Protein AF-A0A4Q3CHG0-F1 (afdb_monomer_lite)

Sequence (110 aa):
VAPVTRDPAASAYEKVLAKAGASKVRDTVDARVVAGVRDRTGKQIDSQRHVGGWPALASLAAPRDSDGDGMPDAWEKAHGLNPKSAADGNMDRNKDGWTNLEEWLADLVK

Structure (mmCIF, N/CA/C/O backbone):
data_AF-A0A4Q3CHG0-F1
#
_entry.id   AF-A0A4Q3CHG0-F1
#
loop_
_atom_site.group_PDB
_atom_site.id
_atom_site.type_symbol
_atom_site.label_atom_id
_atom_site.label_alt_id
_atom_site.label_comp_id
_atom_site.label_asym_id
_atom_site.label_entity_id
_atom_site.label_seq_id
_atom_site.pdbx_PDB_ins_code
_atom_site.Cartn_x
_atom_site.Cartn_y
_atom_site.Cartn_z
_atom_site.occupancy
_atom_site.B_iso_or_equiv
_atom_site.auth_seq_id
_atom_site.auth_comp_id
_atom_site.auth_asym_id
_atom_site.auth_atom_id
_atom_site.pdbx_PDB_model_num
ATOM 1 N N . VAL A 1 1 ? 0.002 27.558 15.390 1.00 75.75 1 VAL A N 1
ATOM 2 C CA . VAL A 1 1 ? -0.596 26.205 15.290 1.00 75.75 1 VAL A CA 1
ATOM 3 C C . VAL A 1 1 ? -1.960 26.362 14.648 1.00 75.75 1 VAL A C 1
ATOM 5 O O . VAL A 1 1 ? -2.733 27.175 15.143 1.00 75.75 1 VAL A O 1
ATOM 8 N N . ALA A 1 2 ? -2.224 25.688 13.528 1.00 78.25 2 ALA A N 1
ATOM 9 C CA . ALA A 1 2 ? -3.552 25.728 12.917 1.00 78.25 2 ALA A CA 1
ATOM 10 C C . ALA A 1 2 ? -4.584 25.101 13.881 1.00 78.25 2 ALA A C 1
ATOM 12 O O . ALA A 1 2 ? -4.258 24.108 14.538 1.00 78.25 2 ALA A O 1
ATOM 13 N N . PRO A 1 3 ? -5.793 25.672 14.024 1.00 85.88 3 PRO A N 1
ATOM 14 C CA . PRO A 1 3 ? -6.810 25.123 14.914 1.00 85.88 3 PRO A CA 1
ATOM 15 C C . PRO A 1 3 ? -7.220 23.718 14.460 1.00 85.88 3 PRO A C 1
ATOM 17 O O . PRO A 1 3 ? -7.504 23.487 13.286 1.00 85.88 3 PRO A O 1
ATOM 20 N N . VAL A 1 4 ? -7.253 22.772 15.400 1.00 86.19 4 VAL A N 1
ATOM 21 C CA . VAL A 1 4 ? -7.695 21.396 15.138 1.00 86.19 4 VAL A CA 1
ATOM 22 C C . VAL A 1 4 ? -9.199 21.276 15.365 1.00 86.19 4 VAL A C 1
ATOM 24 O O . VAL A 1 4 ? -9.714 21.678 16.409 1.00 86.19 4 VAL A O 1
ATOM 27 N N . THR A 1 5 ? -9.907 20.703 14.392 1.00 89.06 5 THR A N 1
ATOM 28 C CA . THR A 1 5 ? -11.336 20.394 14.532 1.00 89.06 5 THR A CA 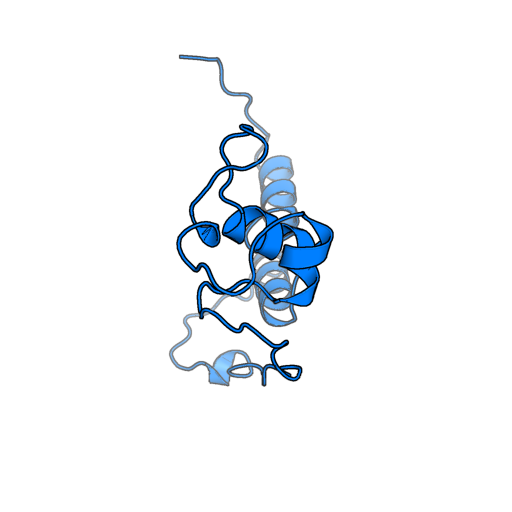1
ATOM 29 C C . THR A 1 5 ? -11.487 19.088 15.303 1.00 89.06 5 THR A C 1
ATOM 31 O O . THR A 1 5 ? -10.858 18.090 14.957 1.00 89.06 5 THR A O 1
ATOM 34 N N . ARG A 1 6 ? -12.298 19.095 16.364 1.00 91.25 6 ARG A N 1
ATOM 35 C CA . ARG A 1 6 ? -12.525 17.927 17.225 1.00 91.25 6 ARG A CA 1
ATOM 36 C C . ARG A 1 6 ? -13.866 17.290 16.897 1.00 91.25 6 ARG A C 1
ATOM 38 O O . ARG A 1 6 ? -14.867 17.991 16.784 1.00 91.25 6 ARG A O 1
ATOM 45 N N . ASP A 1 7 ? -13.881 15.967 16.823 1.00 94.75 7 ASP A N 1
ATOM 46 C CA . ASP A 1 7 ? -15.109 15.189 16.711 1.00 94.75 7 ASP A CA 1
ATOM 47 C C . ASP A 1 7 ? -15.596 14.722 18.092 1.00 94.75 7 ASP A C 1
ATOM 49 O O . ASP A 1 7 ? -14.774 14.343 18.933 1.00 94.75 7 ASP A O 1
ATOM 53 N N . PRO A 1 8 ? -16.919 14.682 18.341 1.00 96.81 8 PRO A N 1
ATOM 54 C CA . PRO A 1 8 ? -17.475 13.959 19.480 1.00 96.81 8 PRO A CA 1
ATOM 55 C C . PRO A 1 8 ? -17.072 12.482 19.446 1.00 96.81 8 PRO A C 1
ATOM 57 O O . PRO A 1 8 ? -16.986 11.894 18.368 1.00 96.81 8 PRO A O 1
ATOM 60 N N . ALA A 1 9 ? -16.910 11.856 20.615 1.00 95.38 9 ALA A N 1
ATOM 61 C CA . ALA A 1 9 ? -16.392 10.489 20.731 1.00 95.38 9 ALA A CA 1
ATOM 62 C C . ALA A 1 9 ? -17.132 9.465 19.847 1.00 95.38 9 ALA A C 1
ATOM 64 O O . ALA A 1 9 ? -16.488 8.663 19.178 1.00 95.38 9 ALA A O 1
ATOM 65 N N . ALA A 1 10 ? -18.466 9.526 19.783 1.00 95.31 10 ALA A N 1
ATOM 66 C CA . ALA A 1 10 ? -19.259 8.622 18.946 1.00 95.31 10 ALA A CA 1
ATOM 67 C C . ALA A 1 10 ? -18.993 8.814 17.438 1.00 95.31 10 ALA A C 1
ATOM 69 O O . ALA A 1 10 ? -18.846 7.843 16.702 1.00 95.31 10 ALA A O 1
ATOM 70 N N . SER A 1 11 ? -18.868 10.064 16.982 1.00 95.69 11 SER A N 1
ATOM 71 C CA . SER A 1 11 ? -18.533 10.382 15.585 1.00 95.69 11 SER A CA 1
ATOM 72 C C . SER A 1 11 ? -17.096 9.976 15.254 1.00 95.69 11 SER A C 1
ATOM 74 O O . SER A 1 11 ? -16.836 9.374 14.213 1.00 95.69 11 SER A O 1
ATOM 76 N N . ALA A 1 12 ? -16.161 10.248 16.169 1.00 95.38 12 ALA A N 1
ATOM 77 C CA . ALA A 1 12 ? -14.768 9.845 16.033 1.00 95.38 12 ALA A CA 1
ATOM 78 C C . ALA A 1 12 ? -14.638 8.318 15.921 1.00 95.38 12 ALA A C 1
ATOM 80 O O . ALA A 1 12 ? -13.908 7.832 15.062 1.00 95.38 12 ALA A O 1
ATOM 81 N N . TYR A 1 13 ? -15.387 7.568 16.733 1.00 95.50 13 TYR A N 1
ATOM 82 C CA . TYR A 1 13 ? -15.408 6.108 16.704 1.00 95.50 13 TYR A CA 1
ATOM 83 C C . TYR A 1 13 ? -15.805 5.566 15.326 1.00 95.50 13 TYR A C 1
ATOM 85 O O . TYR A 1 13 ? -15.053 4.794 14.733 1.00 95.50 13 TYR A O 1
ATOM 93 N N . GLU A 1 14 ? -16.919 6.033 14.759 1.00 96.19 14 GLU A N 1
ATOM 94 C CA . GLU A 1 14 ? -17.355 5.589 13.429 1.00 96.19 14 GLU A CA 1
ATOM 95 C C . GLU A 1 14 ? -16.384 6.004 12.321 1.00 96.19 14 GLU A C 1
ATOM 97 O O . GLU A 1 14 ? -16.082 5.215 11.425 1.00 96.19 14 GLU A O 1
ATOM 102 N N . LYS A 1 15 ? -15.826 7.218 12.397 1.00 94.81 15 LYS A N 1
ATOM 103 C CA . LYS A 1 15 ? -14.810 7.683 11.442 1.00 94.81 15 LYS A CA 1
ATOM 104 C C . LYS A 1 15 ? -13.561 6.808 11.475 1.00 94.81 15 LYS A C 1
ATOM 106 O O . LYS A 1 15 ? -13.047 6.454 10.415 1.00 94.81 15 LYS A O 1
ATOM 111 N N . VAL A 1 16 ? -13.093 6.440 12.667 1.00 94.56 16 VAL A N 1
ATOM 112 C CA . VAL A 1 16 ? -11.947 5.540 12.840 1.00 94.56 16 VAL A CA 1
ATOM 113 C C . VAL A 1 16 ? -12.277 4.166 12.269 1.00 94.56 16 VAL A C 1
ATOM 115 O O . VAL A 1 16 ? -11.522 3.660 11.445 1.00 94.56 16 VAL A O 1
ATOM 118 N N . LEU A 1 17 ? -13.429 3.587 12.605 1.00 94.38 17 LEU A N 1
ATOM 119 C CA . LEU A 1 17 ? -13.819 2.280 12.075 1.00 94.38 17 LEU A CA 1
ATOM 120 C C . LEU A 1 17 ? -14.002 2.264 10.560 1.00 94.38 17 LEU A C 1
ATOM 122 O O . LEU A 1 17 ? -13.749 1.234 9.938 1.00 94.38 17 LEU A O 1
ATOM 126 N N . ALA A 1 18 ? -14.403 3.377 9.952 1.00 93.50 18 ALA A N 1
ATOM 127 C CA . ALA A 1 18 ? -14.541 3.490 8.506 1.00 93.50 18 ALA A CA 1
ATOM 128 C C . ALA A 1 18 ? -13.198 3.684 7.786 1.00 93.50 18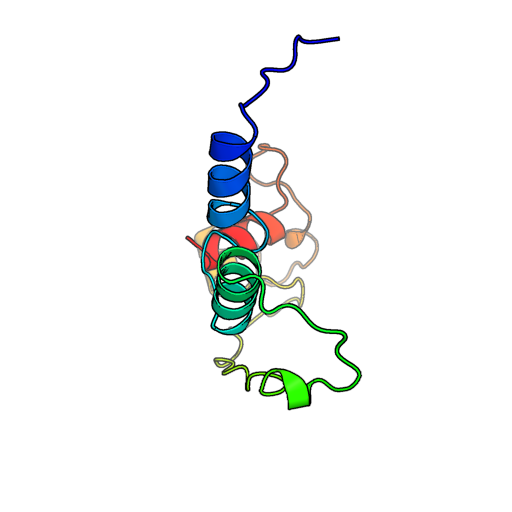 ALA A C 1
ATOM 130 O O . ALA A 1 18 ? -13.035 3.190 6.675 1.00 93.50 18 ALA A O 1
ATOM 131 N N . LYS A 1 19 ? -12.241 4.399 8.394 1.00 92.62 19 LYS A N 1
ATOM 132 C CA . LYS A 1 19 ? -11.055 4.908 7.679 1.00 92.62 19 LYS A CA 1
ATOM 133 C C . LYS A 1 19 ? -9.711 4.374 8.167 1.00 92.62 19 LYS A C 1
ATOM 135 O O . LYS A 1 19 ? -8.722 4.546 7.462 1.00 92.62 19 LYS A O 1
ATOM 140 N N . ALA A 1 20 ? -9.651 3.735 9.332 1.00 91.00 20 ALA A N 1
ATOM 141 C CA . ALA A 1 20 ? -8.409 3.170 9.847 1.00 91.00 20 ALA A CA 1
ATOM 142 C 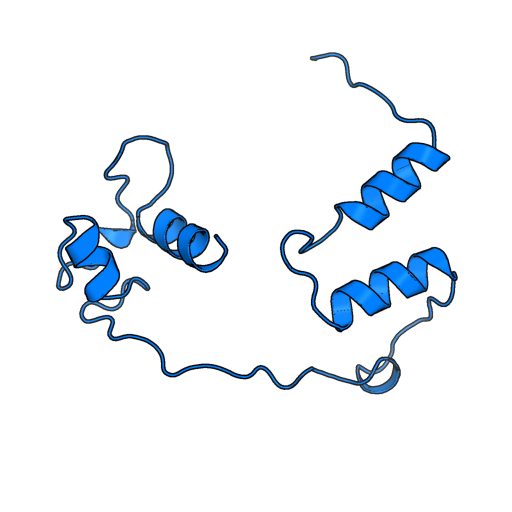C . ALA A 1 20 ? -7.894 2.025 8.961 1.00 91.00 20 ALA A C 1
ATOM 144 O O . ALA A 1 20 ? -8.685 1.260 8.396 1.00 91.00 20 ALA A O 1
ATOM 145 N N . GLY A 1 21 ? -6.564 1.909 8.901 1.00 85.62 21 GLY A N 1
ATOM 146 C CA . GLY A 1 21 ? -5.851 0.858 8.175 1.00 85.62 21 GLY A CA 1
ATOM 147 C C . GLY A 1 21 ? -5.975 0.972 6.655 1.00 85.62 21 GLY A C 1
ATOM 148 O O . GLY A 1 21 ? -6.174 2.063 6.116 1.00 85.62 21 GLY A O 1
ATOM 149 N N . ALA A 1 22 ? -5.876 -0.172 5.973 1.00 81.00 22 ALA A N 1
ATOM 150 C CA . ALA A 1 22 ? -6.072 -0.308 4.531 1.00 81.00 22 ALA A CA 1
ATOM 151 C C . ALA A 1 22 ? -7.564 -0.158 4.165 1.00 81.00 22 ALA A C 1
ATOM 153 O O . ALA A 1 22 ? -8.264 -1.104 3.824 1.00 81.00 22 ALA A O 1
ATOM 154 N N . SER A 1 23 ? -8.099 1.057 4.293 1.00 83.88 23 SER A N 1
ATOM 155 C CA . SER A 1 23 ? -9.537 1.321 4.147 1.00 83.88 23 SER A CA 1
ATOM 156 C C . SER A 1 23 ? -10.019 1.462 2.700 1.00 83.88 23 SER A C 1
ATOM 158 O O . SER A 1 23 ? -11.226 1.419 2.475 1.00 83.88 23 SER A O 1
ATOM 160 N N . LYS A 1 24 ? -9.111 1.592 1.721 1.00 84.06 24 LYS A N 1
ATOM 161 C CA . LYS A 1 24 ? -9.464 1.677 0.291 1.00 84.06 24 LYS A CA 1
ATOM 162 C C . LYS A 1 24 ? -10.018 0.350 -0.243 1.00 84.06 24 LYS A C 1
ATOM 164 O O . LYS A 1 24 ? -11.049 0.349 -0.904 1.00 84.06 24 LYS A O 1
ATOM 169 N N . VAL A 1 25 ? -9.365 -0.765 0.089 1.00 86.06 25 VAL A N 1
ATOM 170 C CA . VAL A 1 25 ? -9.821 -2.130 -0.205 1.00 86.06 25 VAL A CA 1
ATOM 171 C C . VAL A 1 25 ? -9.525 -2.979 1.024 1.00 86.06 25 VAL A C 1
ATOM 173 O O . VAL A 1 25 ? -8.367 -3.275 1.297 1.00 86.06 25 VAL A O 1
ATOM 176 N N . ARG A 1 26 ? -10.570 -3.328 1.781 1.00 88.00 26 ARG A N 1
ATOM 177 C CA . ARG A 1 26 ? -10.438 -4.141 2.995 1.00 88.00 26 ARG A CA 1
ATOM 178 C C . ARG A 1 26 ? -10.456 -5.614 2.656 1.00 88.00 26 ARG A C 1
ATOM 180 O O . ARG A 1 26 ? -11.380 -6.077 1.985 1.00 88.00 26 ARG A O 1
ATOM 187 N N . ASP A 1 27 ? -9.487 -6.348 3.178 1.00 87.56 27 ASP A N 1
ATOM 188 C CA . ASP A 1 27 ? -9.501 -7.798 3.098 1.00 87.56 27 ASP A CA 1
ATOM 189 C C . ASP A 1 27 ? -10.318 -8.426 4.247 1.00 87.56 27 ASP A C 1
ATOM 191 O O . ASP A 1 27 ? -10.937 -7.759 5.087 1.00 87.56 27 ASP A O 1
ATOM 195 N N . THR A 1 28 ? -10.347 -9.758 4.278 1.00 87.69 28 THR A N 1
ATOM 196 C CA . THR A 1 28 ? -11.052 -10.509 5.329 1.00 87.69 28 THR A CA 1
ATOM 197 C C . THR A 1 28 ? -10.488 -10.271 6.736 1.00 87.69 28 THR A C 1
ATOM 199 O O . THR A 1 28 ? -11.230 -10.363 7.718 1.00 87.69 28 THR A O 1
ATOM 202 N N . VAL A 1 29 ? -9.196 -9.958 6.857 1.00 89.50 29 VAL A N 1
ATOM 203 C CA . VAL A 1 29 ? -8.521 -9.672 8.124 1.00 89.50 29 VAL A CA 1
ATOM 204 C C . VAL A 1 29 ? -8.906 -8.278 8.611 1.00 89.50 29 VAL A C 1
ATOM 206 O O . VAL A 1 29 ? -9.316 -8.148 9.767 1.00 89.50 29 VAL A O 1
ATOM 209 N N . ASP A 1 30 ? -8.867 -7.268 7.742 1.00 90.25 30 ASP A N 1
ATOM 210 C CA . ASP A 1 30 ? -9.307 -5.902 8.045 1.00 90.25 30 ASP A CA 1
ATOM 211 C C . ASP A 1 30 ? -10.764 -5.884 8.516 1.00 90.25 30 ASP A C 1
ATOM 213 O O . ASP A 1 30 ? -11.091 -5.324 9.567 1.00 90.25 30 ASP A O 1
ATOM 217 N N . ALA A 1 31 ? -11.646 -6.550 7.763 1.00 90.31 31 ALA A N 1
ATOM 218 C CA . ALA A 1 31 ? -13.065 -6.647 8.087 1.00 90.31 31 ALA A CA 1
ATOM 219 C C . ALA A 1 31 ? -13.289 -7.299 9.458 1.00 90.31 31 ALA A C 1
ATOM 221 O O . ALA A 1 31 ? -14.069 -6.795 10.271 1.00 90.31 31 ALA A O 1
ATOM 222 N N . ARG A 1 32 ? -12.558 -8.381 9.754 1.00 90.56 32 ARG A N 1
ATOM 223 C CA . ARG A 1 32 ? -12.615 -9.059 11.053 1.00 90.56 32 ARG A CA 1
ATOM 224 C C . ARG A 1 32 ? -12.157 -8.152 12.192 1.00 90.56 32 ARG A C 1
ATOM 226 O O . ARG A 1 32 ? -12.786 -8.155 13.246 1.00 90.56 32 ARG A O 1
ATOM 233 N N . VAL A 1 33 ? -11.066 -7.407 12.019 1.00 91.62 33 VAL A N 1
ATOM 234 C CA . VAL A 1 33 ? -10.556 -6.501 13.061 1.00 91.62 33 VAL A CA 1
ATOM 235 C C . VAL A 1 33 ? -11.574 -5.399 13.350 1.00 91.62 33 VAL A C 1
ATOM 237 O O . VAL A 1 33 ? -11.889 -5.152 14.512 1.00 91.62 33 VAL A O 1
ATOM 240 N N . VAL A 1 34 ? -12.153 -4.793 12.313 1.00 93.44 34 VAL A N 1
ATOM 241 C CA . VAL A 1 34 ? -13.186 -3.753 12.452 1.00 93.44 34 VAL A CA 1
ATOM 242 C C . VAL A 1 34 ? -14.423 -4.296 13.168 1.00 93.44 34 VAL A C 1
ATOM 244 O O . VAL A 1 34 ? -14.920 -3.649 14.091 1.00 93.44 34 VAL A O 1
ATOM 247 N N . ALA A 1 35 ? -14.887 -5.494 12.799 1.00 92.19 35 ALA A N 1
ATOM 248 C CA . ALA A 1 35 ? -15.987 -6.169 13.486 1.00 92.19 35 ALA A CA 1
ATOM 249 C C . ALA A 1 35 ? -15.647 -6.451 14.958 1.00 92.19 35 ALA A C 1
ATOM 251 O O . ALA A 1 35 ? -16.426 -6.121 15.844 1.00 92.19 35 ALA A O 1
ATOM 252 N N . GLY A 1 36 ? -14.441 -6.945 15.247 1.00 93.44 36 GLY A N 1
ATOM 253 C CA . GLY A 1 36 ? -14.008 -7.214 16.618 1.00 93.44 36 GLY A CA 1
ATOM 254 C C . GLY A 1 36 ? -13.947 -5.969 17.507 1.00 93.44 36 GLY A C 1
ATOM 255 O O . GLY A 1 36 ? -14.229 -6.056 18.703 1.00 93.44 36 GLY A O 1
ATOM 256 N N . VAL A 1 37 ? -13.629 -4.798 16.940 1.00 94.25 37 VAL A N 1
ATOM 257 C CA . VAL A 1 37 ? -13.693 -3.517 17.666 1.00 94.25 37 VAL A CA 1
ATOM 258 C C . VAL A 1 37 ? -15.142 -3.068 17.889 1.00 94.25 37 VAL A C 1
ATOM 260 O O . VAL A 1 37 ? -15.440 -2.533 18.959 1.00 94.25 37 VAL A O 1
ATOM 263 N N . ARG A 1 38 ? -16.044 -3.294 16.921 1.00 94.62 38 ARG A N 1
ATOM 264 C CA . ARG A 1 38 ? -17.490 -3.018 17.055 1.00 94.62 38 ARG A CA 1
ATOM 265 C C . ARG A 1 38 ? -18.140 -3.871 18.132 1.00 94.62 38 ARG A C 1
ATOM 267 O O . ARG A 1 38 ? -18.765 -3.342 19.048 1.00 94.62 38 ARG A O 1
ATOM 274 N N . ASP A 1 39 ? -17.902 -5.171 18.063 1.00 95.19 39 ASP A N 1
ATOM 275 C CA . ASP A 1 39 ? -18.566 -6.168 18.899 1.00 95.19 39 ASP A CA 1
ATOM 276 C C . ASP A 1 39 ? -17.832 -6.399 20.229 1.00 95.19 39 ASP A C 1
ATOM 278 O O . ASP A 1 39 ? -18.304 -7.136 21.093 1.00 95.19 39 ASP A O 1
ATOM 282 N N . ARG A 1 40 ? -16.677 -5.743 20.414 1.00 94.31 40 ARG A N 1
ATOM 283 C CA . ARG A 1 40 ? -15.813 -5.835 21.603 1.00 94.31 40 ARG A CA 1
ATOM 284 C C . ARG A 1 40 ? -15.363 -7.266 21.908 1.00 94.31 40 ARG A C 1
ATOM 286 O O . ARG A 1 40 ? -15.258 -7.663 23.064 1.00 94.31 40 ARG A O 1
ATOM 293 N N . THR A 1 41 ? -15.045 -8.030 20.868 1.00 92.06 41 THR A N 1
ATOM 294 C CA . THR A 1 41 ? -14.630 -9.440 20.969 1.00 92.06 41 THR A CA 1
ATOM 295 C C . THR A 1 41 ? -13.110 -9.629 20.953 1.00 92.06 41 THR A C 1
ATOM 297 O O . THR A 1 41 ? -12.620 -10.746 20.768 1.00 92.06 41 THR A O 1
ATOM 300 N N . GLY A 1 42 ? -12.344 -8.543 21.094 1.00 85.19 42 GLY A N 1
ATOM 301 C CA . GLY A 1 42 ? -10.884 -8.582 21.124 1.00 85.19 42 GLY A CA 1
ATOM 302 C C . GLY A 1 42 ? -10.353 -9.463 22.260 1.00 85.19 42 GLY A C 1
ATOM 303 O O . GLY A 1 42 ? -10.865 -9.437 23.376 1.00 85.19 42 GLY A O 1
ATOM 304 N N . LYS A 1 43 ? -9.305 -10.237 21.974 1.00 87.94 43 LYS A N 1
ATOM 305 C CA . LYS A 1 43 ? -8.598 -11.086 22.943 1.00 87.94 43 LYS A CA 1
ATOM 306 C C . LYS A 1 43 ? -7.101 -11.073 22.657 1.00 87.94 43 LYS A C 1
ATOM 308 O O . LYS A 1 43 ? -6.701 -10.758 21.537 1.00 87.94 43 LYS A O 1
ATOM 313 N N . GLN A 1 44 ? -6.287 -11.446 23.642 1.00 90.12 44 GLN A N 1
ATOM 314 C CA . GLN A 1 44 ? -4.859 -11.666 23.418 1.00 90.12 44 GLN A CA 1
ATOM 315 C C . GLN A 1 44 ? -4.663 -12.836 22.441 1.00 90.12 44 GLN A C 1
ATOM 317 O O . GLN A 1 44 ? -5.322 -13.875 22.546 1.00 90.12 44 GLN A O 1
ATOM 322 N N . ILE A 1 45 ? -3.819 -12.628 21.431 1.00 89.06 45 ILE A N 1
ATOM 323 C CA . ILE A 1 45 ? -3.572 -13.592 20.358 1.00 89.06 45 ILE A CA 1
ATOM 324 C C . ILE A 1 45 ? -2.167 -14.160 20.545 1.00 89.06 45 ILE A C 1
ATOM 326 O O . ILE A 1 45 ? -1.193 -13.512 20.181 1.00 89.06 45 ILE A O 1
ATOM 330 N N . ASP A 1 46 ? -2.081 -15.392 21.042 1.00 93.25 46 ASP A N 1
ATOM 331 C CA . ASP A 1 46 ? -0.799 -16.108 21.176 1.00 93.25 46 ASP A CA 1
ATOM 332 C C . ASP A 1 46 ? -0.466 -16.975 19.948 1.00 93.25 46 ASP A C 1
ATOM 334 O O . ASP A 1 46 ? 0.620 -17.537 19.831 1.00 93.25 46 ASP A O 1
ATOM 338 N N . SER A 1 47 ? -1.405 -17.096 19.003 1.00 92.69 47 SER A N 1
ATOM 339 C CA . SER A 1 47 ? -1.190 -17.752 17.714 1.00 92.69 47 SER A CA 1
ATOM 340 C C . SER A 1 47 ? -2.104 -17.167 16.645 1.00 92.69 47 SER A C 1
ATOM 342 O O . SER A 1 47 ? -3.296 -16.953 16.874 1.00 92.69 47 SER A O 1
ATOM 344 N N . GLN A 1 48 ? -1.577 -17.032 15.428 1.00 90.62 48 GLN A N 1
ATOM 345 C CA . GLN A 1 48 ? -2.334 -16.681 14.227 1.00 90.62 48 GLN A CA 1
ATOM 346 C C . GLN A 1 48 ? -3.569 -17.572 14.026 1.00 90.62 48 GLN A C 1
ATOM 348 O O . GLN A 1 48 ? -4.591 -17.115 13.517 1.00 90.62 48 GLN A O 1
ATOM 353 N N . ARG A 1 49 ? -3.525 -18.836 14.476 1.00 90.19 49 ARG A N 1
ATOM 354 C CA . ARG A 1 49 ? -4.650 -19.778 14.356 1.00 90.19 49 ARG A CA 1
ATOM 355 C C . ARG A 1 49 ? -5.883 -19.341 15.150 1.00 90.19 49 ARG A C 1
ATOM 357 O O . ARG A 1 49 ? -6.993 -19.658 14.739 1.00 90.19 49 ARG A O 1
ATOM 364 N N . HIS A 1 50 ? -5.723 -18.565 16.225 1.00 90.19 50 HIS A N 1
ATOM 365 C CA . HIS A 1 50 ? -6.848 -18.047 17.021 1.00 90.19 50 HIS A CA 1
ATOM 366 C C . HIS A 1 50 ? -7.745 -17.079 16.250 1.00 90.19 50 HIS A C 1
ATOM 368 O O . HIS A 1 50 ? -8.849 -16.773 16.705 1.00 90.19 50 HIS A O 1
ATOM 374 N N . VAL A 1 51 ? -7.257 -16.598 15.110 1.00 88.19 51 VAL A N 1
ATOM 375 C CA . VAL A 1 51 ? -7.945 -15.672 14.222 1.00 88.19 51 VAL A CA 1
ATOM 376 C C . VAL A 1 51 ? -7.941 -16.191 12.781 1.00 88.19 51 VAL A C 1
ATOM 378 O O . VAL A 1 51 ? -7.921 -15.415 11.843 1.00 88.19 51 VAL A O 1
ATOM 381 N N . GLY A 1 52 ? -7.941 -17.506 12.567 1.00 87.31 52 GLY A N 1
ATOM 382 C CA . GLY A 1 52 ? -8.068 -18.086 11.221 1.00 87.31 52 GLY A CA 1
ATOM 383 C C . GLY A 1 52 ? -6.771 -18.188 10.409 1.00 87.31 52 GLY A C 1
ATOM 384 O O . GLY A 1 52 ? -6.792 -18.765 9.329 1.00 87.31 52 GLY A O 1
ATOM 385 N N . GLY A 1 53 ? -5.632 -17.733 10.938 1.00 90.31 53 GLY A N 1
ATOM 386 C CA . GLY A 1 53 ? -4.320 -17.896 10.310 1.00 90.31 53 GLY A CA 1
ATOM 387 C C . GLY A 1 53 ? -3.976 -16.842 9.258 1.00 90.31 53 GLY A C 1
ATOM 388 O O . GLY A 1 53 ? -4.636 -15.810 9.145 1.00 90.31 53 GLY A O 1
ATOM 389 N N . TRP A 1 54 ? -2.890 -17.103 8.526 1.00 86.62 54 TRP A N 1
ATOM 390 C CA . TRP A 1 54 ? -2.453 -16.261 7.415 1.00 86.62 54 TRP A CA 1
ATOM 391 C C . TRP A 1 54 ? -3.288 -16.579 6.173 1.00 86.62 54 TRP A C 1
ATOM 393 O O . TRP A 1 54 ? -3.387 -17.759 5.818 1.00 86.62 54 TRP A O 1
ATOM 403 N N . PRO A 1 55 ? -3.887 -15.574 5.513 1.00 84.31 55 PRO A N 1
ATOM 404 C CA . PRO A 1 55 ? -4.595 -15.812 4.267 1.00 84.31 55 PRO A CA 1
ATOM 405 C C . PRO A 1 55 ? -3.615 -16.297 3.194 1.00 84.31 55 PRO A C 1
ATOM 407 O O . PRO A 1 55 ? -2.474 -15.838 3.116 1.00 84.31 55 PRO A O 1
ATOM 410 N N . ALA A 1 56 ? -4.067 -17.224 2.352 1.00 84.62 56 ALA A N 1
ATOM 411 C CA . ALA A 1 56 ? -3.341 -17.565 1.139 1.00 84.62 56 ALA A CA 1
ATOM 412 C C . ALA A 1 56 ? -3.490 -16.404 0.149 1.00 84.62 56 ALA A C 1
ATOM 414 O O . ALA A 1 56 ? -4.594 -16.118 -0.315 1.00 84.62 56 ALA A O 1
ATOM 415 N N . LEU A 1 57 ? -2.387 -15.723 -0.150 1.00 83.25 57 LEU A N 1
ATOM 416 C CA . LEU A 1 57 ? -2.379 -14.633 -1.117 1.00 83.25 57 LEU A CA 1
ATOM 417 C C . LEU A 1 57 ? -2.282 -15.221 -2.525 1.00 83.25 57 LEU A C 1
ATOM 419 O O . LEU A 1 57 ? -1.287 -15.856 -2.877 1.00 83.25 57 LEU A O 1
ATOM 423 N N . ALA A 1 58 ? -3.327 -15.024 -3.326 1.00 80.88 58 ALA A N 1
ATOM 424 C CA . ALA A 1 58 ? -3.294 -15.369 -4.738 1.00 80.88 58 ALA A CA 1
ATOM 425 C C . ALA A 1 58 ? -2.478 -14.306 -5.483 1.00 80.88 58 ALA A C 1
ATOM 427 O O . ALA A 1 58 ? -2.931 -13.176 -5.647 1.00 80.88 58 ALA A O 1
ATOM 428 N N . SER A 1 59 ? -1.269 -14.665 -5.916 1.00 82.00 59 SER A N 1
ATOM 429 C CA . SER A 1 59 ? -0.469 -13.807 -6.789 1.00 82.00 59 SER A CA 1
ATOM 430 C C . SER A 1 59 ? -0.779 -14.124 -8.244 1.00 82.00 59 SER A C 1
ATOM 432 O O . SER A 1 59 ? -0.792 -15.289 -8.644 1.00 82.00 59 SER A O 1
ATOM 434 N N . LEU A 1 60 ? -0.976 -13.084 -9.048 1.00 84.81 60 LEU A N 1
ATOM 435 C CA . LEU A 1 60 ? -0.922 -13.215 -10.499 1.00 84.81 60 LEU A CA 1
ATOM 436 C C . LEU A 1 60 ? 0.537 -13.346 -10.951 1.00 84.81 60 LEU A C 1
ATOM 438 O O . LEU A 1 60 ? 1.466 -13.083 -10.181 1.00 84.81 60 LEU A O 1
ATOM 442 N N . ALA A 1 61 ? 0.733 -13.771 -12.200 1.00 90.44 61 ALA A N 1
ATOM 443 C CA . ALA A 1 61 ? 2.050 -13.730 -12.819 1.00 90.44 61 ALA A CA 1
ATOM 444 C C . ALA A 1 61 ? 2.552 -12.281 -12.825 1.00 90.44 61 ALA A C 1
ATOM 446 O O . ALA A 1 61 ? 1.838 -11.384 -13.280 1.00 90.44 61 ALA A O 1
ATOM 447 N N . ALA A 1 62 ? 3.763 -12.066 -12.309 1.00 89.69 62 ALA A N 1
ATOM 448 C CA . ALA A 1 62 ? 4.374 -10.749 -12.327 1.00 89.69 62 ALA A CA 1
ATOM 449 C C . ALA A 1 62 ? 4.544 -10.293 -13.788 1.00 89.69 62 ALA A C 1
ATOM 451 O O . ALA A 1 62 ? 5.022 -11.078 -14.619 1.00 89.69 62 ALA A O 1
ATOM 452 N N . PRO A 1 63 ? 4.128 -9.064 -14.129 1.00 92.44 63 PRO A N 1
ATOM 453 C CA . PRO A 1 63 ? 4.383 -8.520 -15.449 1.00 92.44 63 PRO A CA 1
ATOM 454 C C . PRO A 1 63 ? 5.895 -8.347 -15.654 1.00 92.44 63 PRO A C 1
ATOM 456 O O . PRO A 1 63 ? 6.670 -8.292 -14.702 1.00 92.44 63 PRO A O 1
ATOM 459 N N . ARG A 1 64 ? 6.319 -8.310 -16.917 1.00 96.12 64 ARG A N 1
ATOM 460 C CA . ARG A 1 64 ? 7.734 -8.174 -17.263 1.00 96.12 64 ARG A CA 1
ATOM 461 C C . ARG A 1 64 ? 8.253 -6.793 -16.853 1.00 96.12 64 ARG A C 1
ATOM 463 O O . ARG A 1 64 ? 7.664 -5.800 -17.267 1.00 96.12 64 ARG A O 1
ATOM 470 N N . ASP A 1 65 ? 9.357 -6.797 -16.122 1.00 95.88 65 ASP A N 1
ATOM 471 C CA . ASP A 1 65 ? 10.170 -5.650 -15.714 1.00 95.88 65 ASP A CA 1
ATOM 472 C C . ASP A 1 65 ? 11.608 -5.963 -16.170 1.00 95.88 65 ASP A C 1
ATOM 474 O O . ASP A 1 65 ? 12.213 -6.948 -15.728 1.00 95.88 65 ASP A O 1
ATOM 478 N N . SER A 1 66 ? 12.085 -5.250 -17.189 1.00 96.38 66 SER A N 1
ATOM 479 C CA . SER A 1 66 ? 13.328 -5.567 -17.897 1.00 96.38 66 SER A CA 1
ATOM 480 C C . SER A 1 66 ? 14.574 -4.947 -17.265 1.00 96.38 66 SER A C 1
ATOM 482 O O . SER A 1 66 ? 15.669 -5.462 -17.519 1.00 96.38 66 SER A O 1
ATOM 484 N N . ASP A 1 67 ? 14.447 -3.883 -16.476 1.00 94.62 67 ASP A N 1
ATOM 485 C CA . ASP A 1 67 ? 15.567 -3.222 -15.794 1.00 94.62 67 ASP A CA 1
ATOM 486 C C . ASP A 1 67 ? 15.556 -3.391 -14.269 1.00 94.62 67 ASP A C 1
ATOM 488 O O . ASP A 1 67 ? 16.587 -3.160 -13.631 1.00 94.62 67 ASP A O 1
ATOM 492 N N . GLY A 1 68 ? 14.473 -3.932 -13.716 1.00 94.38 68 GLY A N 1
ATOM 493 C CA . GLY A 1 68 ? 14.370 -4.383 -12.337 1.00 94.38 68 GLY A CA 1
ATOM 494 C C . GLY A 1 68 ? 14.098 -3.259 -11.348 1.00 94.38 68 GLY A C 1
ATOM 495 O O . GLY A 1 68 ? 14.516 -3.379 -10.191 1.00 94.38 68 GLY A O 1
ATOM 496 N N . ASP A 1 69 ? 13.463 -2.169 -11.776 1.00 92.44 69 ASP A N 1
ATOM 497 C CA . ASP A 1 69 ? 13.158 -1.028 -10.911 1.00 92.44 69 ASP A CA 1
ATOM 498 C C . ASP A 1 69 ? 11.800 -1.110 -10.197 1.00 92.44 69 ASP A C 1
ATOM 500 O O . ASP A 1 69 ? 11.488 -0.280 -9.337 1.00 92.44 69 ASP A O 1
ATOM 504 N N . GLY A 1 70 ? 11.034 -2.169 -10.469 1.00 92.38 70 GLY A N 1
ATOM 505 C CA . GLY A 1 70 ? 9.735 -2.426 -9.862 1.00 92.38 70 GLY A CA 1
ATOM 506 C C . GLY A 1 70 ? 8.548 -1.920 -10.681 1.00 92.38 70 GLY A C 1
ATOM 507 O O . GLY A 1 70 ? 7.406 -2.097 -10.235 1.00 92.38 70 GLY A O 1
ATOM 508 N N . MET A 1 71 ? 8.774 -1.342 -11.862 1.00 95.12 71 MET A N 1
ATOM 509 C CA . MET A 1 71 ? 7.732 -0.955 -12.811 1.00 95.12 71 MET A CA 1
ATOM 510 C C . MET A 1 71 ? 7.669 -1.922 -14.010 1.00 95.12 71 MET A C 1
ATOM 512 O O . MET A 1 71 ? 8.682 -2.434 -14.469 1.00 95.12 71 MET A O 1
ATOM 516 N N . PRO A 1 72 ? 6.477 -2.225 -14.555 1.00 96.50 72 PRO A N 1
ATOM 517 C CA . PRO A 1 72 ? 6.379 -3.067 -15.741 1.00 96.50 72 PRO A CA 1
ATOM 518 C C . PRO A 1 72 ? 6.720 -2.327 -17.035 1.00 96.50 72 PRO A C 1
ATOM 520 O O . PRO A 1 72 ? 6.157 -1.258 -17.292 1.00 96.50 72 PRO A O 1
ATOM 523 N N . ASP A 1 73 ? 7.403 -3.015 -17.959 1.00 96.75 73 ASP A N 1
ATOM 524 C CA . ASP A 1 73 ? 7.772 -2.507 -19.291 1.00 96.75 73 ASP A CA 1
ATOM 525 C C . ASP A 1 73 ? 6.591 -1.865 -20.042 1.00 96.75 73 ASP A C 1
ATOM 527 O O . ASP A 1 73 ? 6.748 -0.957 -20.861 1.00 96.75 73 ASP A O 1
ATOM 531 N N . ALA A 1 74 ? 5.391 -2.427 -19.867 1.00 95.69 74 ALA A N 1
ATOM 532 C CA . ALA A 1 74 ? 4.182 -1.964 -20.539 1.00 95.69 74 ALA A CA 1
ATOM 533 C C . ALA A 1 74 ? 3.662 -0.646 -19.951 1.00 95.69 74 ALA A C 1
ATOM 535 O O . ALA A 1 74 ? 3.206 0.212 -20.708 1.00 95.69 74 ALA A O 1
ATOM 536 N N . TRP A 1 75 ? 3.739 -0.487 -18.626 1.00 95.50 75 TRP A N 1
ATOM 537 C CA . TRP A 1 75 ? 3.331 0.736 -17.941 1.00 95.50 75 TRP A CA 1
ATOM 538 C C . TRP A 1 75 ? 4.318 1.861 -18.240 1.00 95.50 75 TRP A C 1
ATOM 540 O O . TRP A 1 75 ? 3.903 2.946 -18.640 1.00 95.50 75 TRP A O 1
ATOM 550 N N . GLU A 1 76 ? 5.614 1.572 -18.173 1.00 96.50 76 GLU A N 1
ATOM 551 C CA . GLU A 1 76 ? 6.675 2.518 -18.507 1.00 96.50 76 GLU A CA 1
ATOM 552 C C . GLU A 1 76 ? 6.536 3.071 -19.929 1.00 96.50 76 GLU A C 1
ATOM 554 O O . GLU A 1 76 ? 6.509 4.286 -20.129 1.00 96.50 76 GLU A O 1
ATOM 559 N N . LYS A 1 77 ? 6.340 2.197 -20.929 1.00 95.69 77 LYS A N 1
ATOM 560 C CA . LYS A 1 77 ? 6.107 2.617 -22.324 1.00 95.69 77 LYS A CA 1
ATOM 561 C C . LYS A 1 77 ? 4.865 3.486 -22.471 1.00 95.69 77 LYS A C 1
ATOM 563 O O . LYS A 1 77 ? 4.889 4.444 -23.242 1.00 95.69 77 LYS A O 1
ATOM 568 N N . ALA A 1 78 ? 3.785 3.151 -21.765 1.00 95.38 78 ALA A N 1
ATOM 569 C CA . ALA A 1 78 ? 2.551 3.930 -21.803 1.00 95.38 78 ALA A CA 1
ATOM 570 C C . ALA A 1 78 ? 2.735 5.341 -21.218 1.00 95.38 78 ALA A C 1
ATOM 572 O O . ALA A 1 78 ? 2.043 6.265 -21.642 1.00 95.38 78 ALA A O 1
ATOM 573 N N . HIS A 1 79 ? 3.700 5.517 -20.312 1.00 94.00 79 HIS A N 1
ATOM 574 C CA . HIS A 1 79 ? 3.995 6.784 -19.648 1.00 94.00 79 HIS A CA 1
ATOM 575 C C . HIS A 1 79 ? 5.292 7.459 -20.139 1.00 94.00 79 HIS A C 1
ATOM 577 O O . HIS A 1 79 ? 5.762 8.427 -19.540 1.00 94.00 79 HIS A O 1
ATOM 583 N N . GLY A 1 80 ? 5.857 6.992 -21.258 1.00 93.69 80 GLY A N 1
ATOM 584 C CA . GLY A 1 80 ? 7.021 7.608 -21.902 1.00 93.69 80 GLY A CA 1
ATOM 585 C C . GLY A 1 80 ? 8.348 7.425 -21.156 1.00 93.69 80 GLY A C 1
ATOM 586 O O . GLY A 1 80 ? 9.255 8.232 -21.351 1.00 93.69 80 GLY A O 1
ATOM 587 N N . LEU A 1 81 ? 8.450 6.398 -20.311 1.00 94.88 81 LEU A N 1
ATOM 588 C CA . LEU A 1 81 ? 9.677 5.980 -19.626 1.00 94.88 81 LEU A CA 1
ATOM 589 C C . LEU A 1 81 ? 10.465 4.966 -20.464 1.00 94.88 81 LEU A C 1
ATOM 591 O O . LEU A 1 81 ? 10.004 4.523 -21.526 1.00 94.88 81 LEU A O 1
ATOM 595 N N . ASN A 1 82 ? 11.676 4.637 -20.022 1.00 94.62 82 ASN A N 1
ATOM 596 C CA . ASN A 1 82 ? 12.572 3.717 -20.704 1.00 94.62 82 ASN A CA 1
ATOM 597 C C . ASN A 1 82 ? 12.720 2.402 -19.912 1.00 94.62 82 ASN A C 1
ATOM 599 O O . ASN A 1 82 ? 13.573 2.373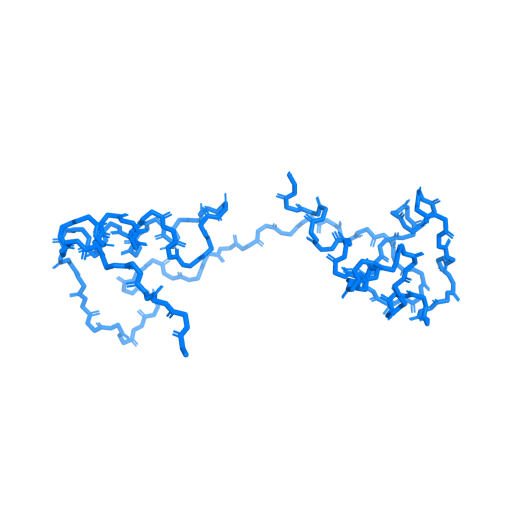 -19.033 1.00 94.62 82 ASN A O 1
ATOM 603 N N . PRO A 1 83 ? 12.097 1.289 -20.369 1.00 94.81 83 PRO A N 1
ATOM 604 C CA . PRO A 1 83 ? 12.137 -0.047 -19.733 1.00 94.81 83 PRO A CA 1
ATOM 605 C C . PRO A 1 83 ? 13.498 -0.749 -19.663 1.00 94.81 83 PRO A C 1
ATOM 607 O O . PRO A 1 83 ? 13.605 -1.974 -19.641 1.00 94.81 83 PRO A O 1
ATOM 610 N N . LYS A 1 84 ? 14.576 -0.009 -19.864 1.00 95.38 84 LYS A N 1
ATOM 611 C CA . LYS A 1 84 ? 15.957 -0.490 -19.842 1.00 95.38 84 LYS A CA 1
ATOM 612 C C . LYS A 1 84 ? 16.820 0.394 -18.945 1.00 95.38 84 LYS A C 1
ATOM 614 O O . LYS A 1 84 ? 18.046 0.342 -19.049 1.00 95.38 84 LYS A O 1
ATOM 619 N N . SER A 1 85 ? 16.209 1.271 -18.163 1.00 94.31 85 SER A N 1
ATOM 620 C CA . SER A 1 85 ? 16.850 2.316 -17.394 1.00 94.31 85 SER A CA 1
ATOM 621 C C . SER A 1 85 ? 16.204 2.457 -16.020 1.00 94.31 85 SER A C 1
ATOM 623 O O . SER A 1 85 ? 15.592 3.479 -15.738 1.00 94.31 85 SER A O 1
ATOM 625 N N . ALA A 1 86 ? 16.577 1.566 -15.102 1.00 93.06 86 ALA A N 1
ATOM 626 C CA . ALA A 1 86 ? 16.140 1.583 -13.702 1.00 93.06 86 ALA A CA 1
ATOM 627 C C . ALA A 1 86 ? 16.373 2.901 -12.926 1.00 93.06 86 ALA A C 1
ATOM 629 O O . ALA A 1 86 ? 15.952 3.066 -11.782 1.00 93.06 86 ALA A O 1
ATOM 630 N N . ALA A 1 87 ? 17.124 3.843 -13.502 1.00 93.19 87 ALA A N 1
ATOM 631 C CA . ALA A 1 87 ? 17.300 5.175 -12.946 1.00 93.19 87 ALA A CA 1
ATOM 632 C C . ALA A 1 87 ? 16.032 6.040 -13.037 1.00 93.19 87 ALA A C 1
ATOM 634 O O . ALA A 1 87 ? 15.909 6.978 -12.247 1.00 93.19 87 ALA A O 1
ATOM 635 N N . ASP A 1 88 ? 15.130 5.784 -13.991 1.00 90.69 88 ASP A N 1
ATOM 636 C CA . ASP A 1 88 ? 13.937 6.606 -14.187 1.00 90.69 88 ASP A CA 1
ATOM 637 C C . ASP A 1 88 ? 12.789 6.250 -13.229 1.00 90.69 88 ASP A C 1
ATOM 639 O O . ASP A 1 88 ? 12.021 7.152 -12.897 1.00 90.69 88 ASP A O 1
ATOM 643 N N . GLY A 1 89 ? 12.741 5.047 -12.646 1.00 92.56 89 GLY A N 1
ATOM 644 C CA . GLY A 1 89 ? 11.783 4.704 -11.586 1.00 92.56 89 GLY A CA 1
ATOM 645 C C . GLY A 1 89 ? 11.790 5.641 -10.378 1.00 92.56 89 GLY A C 1
ATOM 646 O O . GLY A 1 89 ? 10.730 5.968 -9.843 1.00 92.56 89 GLY A O 1
ATOM 647 N N . ASN A 1 90 ? 12.961 6.171 -10.004 1.00 94.88 90 ASN A N 1
ATOM 648 C CA . ASN A 1 90 ? 13.107 7.155 -8.920 1.00 94.88 90 ASN A CA 1
ATOM 649 C C . ASN A 1 90 ? 12.960 8.617 -9.378 1.00 94.88 90 ASN A C 1
ATOM 651 O O . ASN A 1 90 ? 13.101 9.532 -8.564 1.00 94.88 90 ASN A O 1
ATOM 655 N N . MET A 1 91 ?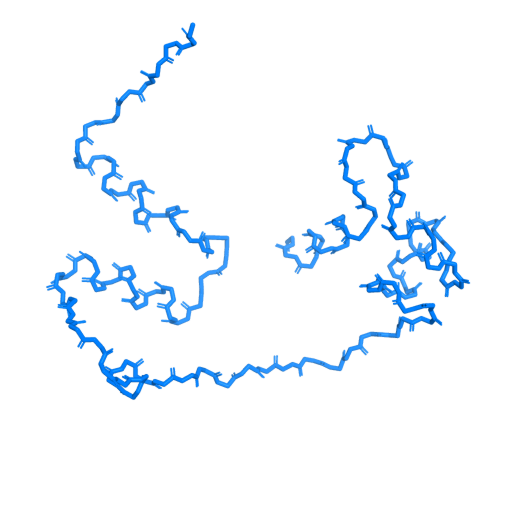 12.743 8.868 -10.670 1.00 95.69 91 MET A N 1
ATOM 656 C CA . MET A 1 91 ? 12.513 10.219 -11.174 1.00 95.69 91 MET A CA 1
ATOM 657 C C . MET A 1 91 ? 11.053 10.625 -10.990 1.00 95.69 91 MET A C 1
ATOM 659 O O . MET A 1 91 ? 10.150 9.796 -10.984 1.00 95.69 91 MET A O 1
ATOM 663 N N . ASP A 1 92 ? 10.842 11.932 -10.895 1.00 95.19 92 ASP A N 1
ATOM 664 C CA . ASP A 1 92 ? 9.525 12.560 -10.908 1.00 95.19 92 ASP A CA 1
ATOM 665 C C . ASP A 1 92 ? 9.316 13.194 -12.293 1.00 95.19 92 ASP A C 1
ATOM 667 O O . ASP A 1 92 ? 9.773 14.311 -12.577 1.00 95.19 92 ASP A O 1
ATOM 671 N N . ARG A 1 93 ? 8.706 12.430 -13.211 1.00 92.44 93 ARG A N 1
ATOM 672 C CA . ARG A 1 93 ? 8.519 12.850 -14.611 1.00 92.44 93 ARG A CA 1
ATOM 673 C C . ARG A 1 93 ? 7.576 14.052 -14.720 1.00 92.44 93 ARG A C 1
ATOM 675 O O . ARG A 1 93 ? 7.746 14.867 -15.631 1.00 92.44 93 ARG A O 1
ATOM 682 N N . ASN A 1 94 ? 6.576 14.156 -13.844 1.00 93.31 94 ASN A N 1
ATOM 683 C CA . ASN A 1 94 ? 5.495 15.140 -13.947 1.00 93.31 94 ASN A CA 1
ATOM 684 C C . ASN A 1 94 ? 5.661 16.350 -12.991 1.00 93.31 94 ASN A C 1
ATOM 686 O O . ASN A 1 94 ? 4.985 17.363 -13.176 1.00 93.31 94 ASN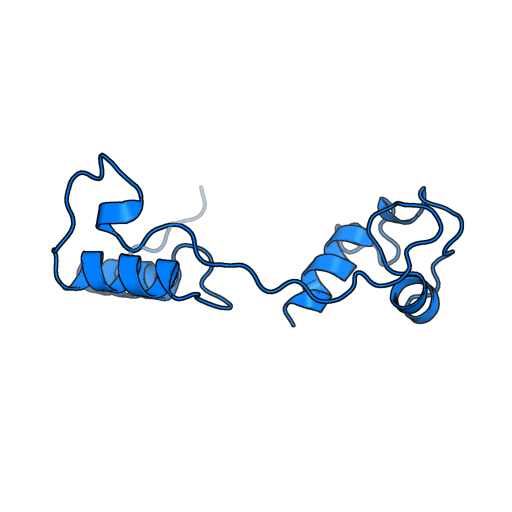 A O 1
ATOM 690 N N . LYS A 1 95 ? 6.630 16.291 -12.069 1.00 95.12 95 LYS A N 1
ATOM 691 C CA . LYS A 1 95 ? 6.989 17.302 -11.062 1.00 95.12 95 LYS A CA 1
ATOM 692 C C . LYS A 1 95 ? 5.908 17.556 -10.011 1.00 95.12 95 LYS A C 1
ATOM 694 O O . LYS A 1 95 ? 5.786 18.689 -9.533 1.00 95.12 95 LYS A O 1
ATOM 699 N N . ASP A 1 96 ? 5.119 16.543 -9.666 1.00 95.75 96 ASP A N 1
ATOM 700 C CA . ASP A 1 96 ? 4.095 16.626 -8.618 1.00 95.75 96 ASP A CA 1
ATOM 701 C C . ASP A 1 96 ? 4.579 16.171 -7.227 1.00 95.75 96 ASP A C 1
ATOM 703 O O . ASP A 1 96 ? 3.847 16.310 -6.241 1.00 95.75 96 ASP A O 1
ATOM 707 N N . GLY A 1 97 ? 5.830 15.711 -7.127 1.00 95.38 97 GLY A N 1
ATOM 708 C CA . GLY A 1 97 ? 6.457 15.233 -5.901 1.00 95.38 97 GLY A CA 1
ATOM 709 C C . GLY A 1 97 ? 6.396 13.719 -5.697 1.00 95.38 97 GLY A C 1
ATOM 710 O O . GLY A 1 97 ? 6.858 13.269 -4.648 1.00 95.38 97 GLY A O 1
ATOM 711 N N . TRP A 1 98 ? 5.852 12.954 -6.648 1.00 95.75 98 TRP A N 1
ATOM 712 C CA . TRP A 1 98 ? 5.824 11.490 -6.632 1.00 95.75 98 TRP A CA 1
ATOM 713 C C . TRP A 1 98 ? 6.847 10.919 -7.616 1.00 95.75 98 TRP A C 1
ATOM 715 O O . TRP A 1 98 ? 7.037 11.412 -8.727 1.00 95.75 98 TRP A O 1
ATOM 725 N N . THR A 1 99 ? 7.528 9.855 -7.207 1.00 96.62 99 THR A N 1
ATOM 726 C CA . THR A 1 99 ? 8.370 9.070 -8.115 1.00 96.62 99 THR A CA 1
ATOM 727 C C . THR A 1 99 ? 7.505 8.273 -9.089 1.00 96.62 99 THR A C 1
ATOM 729 O O . THR A 1 99 ? 6.371 7.902 -8.774 1.00 96.62 99 THR A O 1
ATOM 732 N N . ASN A 1 100 ? 8.050 7.943 -10.259 1.00 95.31 100 ASN A N 1
ATOM 733 C CA . ASN A 1 100 ? 7.361 7.098 -11.236 1.00 95.31 100 ASN A CA 1
ATOM 734 C C . ASN A 1 100 ? 6.953 5.737 -10.633 1.00 95.31 100 ASN A C 1
ATOM 736 O O . ASN A 1 100 ? 5.863 5.243 -10.918 1.00 95.31 100 ASN A O 1
ATOM 740 N N . LEU A 1 101 ? 7.772 5.167 -9.739 1.00 95.44 101 LEU A N 1
ATOM 741 C CA . LEU A 1 101 ? 7.423 3.945 -9.009 1.00 95.44 101 LEU A CA 1
ATOM 742 C C . LEU A 1 101 ? 6.193 4.138 -8.110 1.00 95.44 101 LEU A C 1
ATOM 744 O O . LEU A 1 101 ? 5.307 3.283 -8.075 1.00 95.44 101 LEU A O 1
ATOM 748 N N . GLU A 1 102 ? 6.111 5.247 -7.377 1.00 95.06 102 GLU A N 1
ATOM 749 C CA . GLU A 1 102 ? 4.946 5.539 -6.538 1.00 95.06 102 GLU A CA 1
ATOM 750 C C . GLU A 1 102 ? 3.686 5.782 -7.381 1.00 95.06 102 GLU A C 1
ATOM 752 O O . GLU A 1 102 ? 2.607 5.326 -6.990 1.00 95.06 102 GLU A O 1
ATOM 757 N N . GLU A 1 103 ? 3.807 6.426 -8.549 1.00 95.06 103 GLU A N 1
ATOM 758 C CA . GLU A 1 103 ? 2.703 6.544 -9.511 1.00 95.06 103 GLU A CA 1
ATOM 759 C C . GLU A 1 103 ? 2.210 5.162 -9.965 1.00 95.06 103 GLU A C 1
ATOM 761 O O . GLU A 1 103 ? 1.008 4.887 -9.916 1.00 95.06 103 GLU A O 1
ATOM 766 N N . TRP A 1 104 ? 3.127 4.268 -10.349 1.00 94.19 104 TRP A N 1
ATOM 767 C CA . TRP A 1 104 ? 2.795 2.898 -10.743 1.00 94.19 104 TRP A CA 1
ATOM 768 C C . TRP A 1 104 ? 2.063 2.142 -9.624 1.00 94.19 104 TRP A C 1
ATOM 770 O O . TRP A 1 104 ? 1.006 1.542 -9.844 1.00 94.19 104 TRP A O 1
ATOM 780 N N . LEU A 1 105 ? 2.582 2.199 -8.397 1.00 92.38 105 LEU A N 1
ATOM 781 C CA . LEU A 1 105 ? 1.953 1.549 -7.247 1.00 92.38 105 LEU A CA 1
ATOM 782 C C . LEU A 1 105 ? 0.565 2.129 -6.944 1.00 92.38 105 LEU A C 1
ATOM 784 O O . LEU A 1 105 ? -0.336 1.391 -6.544 1.00 92.38 105 LEU A O 1
ATOM 788 N N . ALA A 1 106 ? 0.364 3.433 -7.141 1.00 90.44 106 ALA A N 1
ATOM 789 C CA . ALA A 1 106 ? -0.936 4.068 -6.968 1.00 90.44 106 ALA A CA 1
ATOM 790 C C . ALA A 1 106 ? -1.945 3.635 -8.047 1.00 90.44 106 ALA A C 1
ATOM 792 O O . ALA A 1 106 ? -3.122 3.423 -7.728 1.00 90.44 106 ALA A O 1
ATOM 793 N N . ASP A 1 107 ? -1.492 3.464 -9.292 1.00 90.44 107 ASP A N 1
ATOM 794 C CA . ASP A 1 107 ? -2.292 2.981 -10.423 1.00 90.44 107 ASP A CA 1
ATOM 795 C C . ASP A 1 107 ? -2.833 1.569 -10.204 1.00 90.44 107 ASP A C 1
ATOM 797 O O . ASP A 1 107 ? -3.979 1.293 -10.561 1.00 90.44 107 ASP A O 1
ATOM 801 N N . LEU A 1 108 ? -2.062 0.696 -9.549 1.00 85.69 108 LEU A N 1
ATOM 802 C CA . LEU A 1 108 ? -2.485 -0.671 -9.219 1.00 85.69 108 LEU A CA 1
ATOM 803 C C . LEU A 1 108 ? -3.735 -0.739 -8.336 1.00 85.69 108 LEU A C 1
ATOM 805 O O . LEU A 1 108 ? -4.424 -1.759 -8.317 1.00 85.69 108 LEU A O 1
ATOM 809 N N . VAL A 1 109 ? -4.012 0.323 -7.579 1.00 77.69 109 VAL A N 1
ATOM 810 C CA . VAL A 1 109 ? -5.125 0.370 -6.624 1.00 77.69 109 VAL A CA 1
ATOM 811 C C . VAL A 1 109 ? -6.245 1.294 -7.117 1.00 77.69 109 VAL A C 1
ATOM 813 O O . VAL A 1 109 ? -7.175 1.543 -6.352 1.00 77.69 109 VAL A O 1
ATOM 816 N N . LYS A 1 110 ? -6.153 1.895 -8.312 1.00 72.75 110 LYS A N 1
ATOM 817 C CA . LYS A 1 110 ? -7.200 2.793 -8.842 1.00 72.75 110 LYS A CA 1
ATOM 818 C C . LYS A 1 110 ? -8.545 2.090 -9.025 1.00 72.75 110 LYS A C 1
ATOM 820 O O . LYS A 1 110 ? -8.572 0.907 -9.420 1.00 72.75 110 LYS A O 1
#

pLDDT: mean 91.34, std 4.94, range [72.75, 96.81]

Foldseek 3Di:
DPDDDDDDPVVVLVVCLCDPDPNLDDDPQNVVVSVCVVVVVDDDDPDCVVVPHDDDDDDDPDADQQCPLQAHPVVCVVVVHDSNDSPQQQDDPPPPPDGVVRVRVVVVSD

Secondary structure (DSSP, 8-state):
-PPPPPPPHHHHHHHHHHHSSS-SS--HHHHHHHHHHHHT-----SSGGGGT------PPPPPP-SS-SSS-HHHHHHTT--TT-TTSTTS-SSSSS--HHHHHHHHTT-

Radius of gyration: 20.33 Å; chains: 1; bounding box: 37×46×46 Å